Protein AF-A0A2H0PQ41-F1 (afdb_monomer_lite)

pLDDT: mean 81.36, std 14.64, range [40.5, 96.5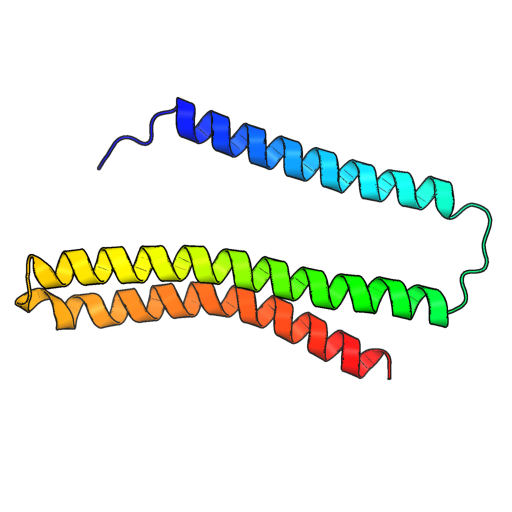]

Secondary structure (DSSP, 8-state):
-----HHHHHHHHHHHHHHHHHHHHHHHHHHHHSTT----HHHHHHHHHHHHHHHHHHHHHHHHHHHHHHHHHHHHHHHH-GGGHHHHHHHHHHHHHHHHHHHHHHHHHHHHHHHHH-

Radius of gyration: 20.65 Å; chains: 1; bounding box: 45×38×51 Å

Foldseek 3Di:
DPPPPVVNVVVVVVVVVVVVVVVVVVVVVVVVVPPDDPQPPVNVLVVVLVVLVVLLVVLCVQLVVQLVVLVVVLVVVCVVPVVCNVVVPVVNVVSSVVSVVSSVVSVVVSVVSVVVSD

Sequence (118 aa):
MKKLSVKKAIKFGSLFGLFVLAGVSFLFAQEAAAAGAATSNLEIIKWLGMASGFSIGLAALGSGLGQGKMVASAMDGIARNPQAAKDMFVPLILGLAFTEALTIYALVFGFVFKLLVL

Structure (mmCIF, N/CA/C/O backbone):
data_AF-A0A2H0PQ41-F1
#
_entry.id   AF-A0A2H0PQ41-F1
#
loop_
_atom_site.group_PDB
_atom_site.id
_atom_site.type_symbol
_atom_site.label_atom_id
_atom_site.label_alt_id
_atom_site.label_comp_id
_atom_site.label_asym_id
_atom_site.label_entity_id
_atom_site.label_seq_id
_atom_site.pdbx_PDB_ins_code
_atom_site.Cartn_x
_atom_site.Cartn_y
_atom_site.Cartn_z
_atom_site.occupancy
_atom_site.B_iso_or_equiv
_atom_site.auth_seq_id
_atom_site.auth_comp_id
_atom_site.auth_asym_id
_atom_site.auth_atom_id
_atom_site.pdbx_PDB_model_num
ATOM 1 N N . MET A 1 1 ? -19.339 14.899 7.865 1.00 46.41 1 MET A N 1
ATOM 2 C CA . MET A 1 1 ? -18.369 14.942 6.744 1.00 46.41 1 MET A CA 1
ATOM 3 C C . MET A 1 1 ? -17.502 16.189 6.892 1.00 46.41 1 MET A C 1
ATOM 5 O O . MET A 1 1 ? -18.000 17.296 6.721 1.00 46.41 1 MET A O 1
ATOM 9 N N . LYS A 1 2 ? -16.239 16.044 7.320 1.00 54.62 2 LYS A N 1
ATOM 10 C CA . LYS A 1 2 ? -15.305 17.176 7.483 1.00 54.62 2 LYS A CA 1
ATOM 11 C C . LYS A 1 2 ? -15.063 17.763 6.089 1.00 54.62 2 LYS A C 1
ATOM 13 O O . LYS A 1 2 ? -14.466 17.081 5.262 1.00 54.62 2 LYS A O 1
ATOM 18 N N . LYS A 1 3 ? -15.576 18.968 5.804 1.00 53.94 3 LYS A N 1
ATOM 19 C CA . LYS A 1 3 ? -15.410 19.623 4.496 1.00 53.94 3 LYS A CA 1
ATOM 20 C C . LYS A 1 3 ? -13.918 19.641 4.163 1.00 53.94 3 LYS A C 1
ATOM 22 O O . LYS A 1 3 ? -13.135 20.251 4.895 1.00 53.94 3 LYS A O 1
ATOM 27 N N . LEU A 1 4 ? -13.517 18.919 3.117 1.00 62.00 4 LEU A N 1
ATOM 28 C CA . LEU A 1 4 ? -12.147 18.953 2.625 1.00 62.00 4 LEU A CA 1
ATOM 29 C C . LEU A 1 4 ? -11.869 20.413 2.261 1.00 62.00 4 LEU A C 1
ATOM 31 O O . LEU A 1 4 ? -12.477 20.955 1.342 1.00 62.00 4 LEU A O 1
ATOM 35 N N . SER A 1 5 ? -11.052 21.091 3.069 1.00 68.81 5 SER A N 1
ATOM 36 C CA . SER A 1 5 ? -10.758 22.506 2.858 1.00 68.81 5 SER A CA 1
ATOM 37 C C . SER A 1 5 ? -10.191 22.656 1.452 1.00 68.81 5 SER A C 1
ATOM 39 O O . SER A 1 5 ? -9.190 22.017 1.135 1.00 68.81 5 SER A O 1
ATOM 41 N N . VAL A 1 6 ? -10.821 23.488 0.623 1.00 75.31 6 VAL A N 1
ATOM 42 C CA . VAL A 1 6 ? -10.432 23.756 -0.774 1.00 75.31 6 VAL A CA 1
ATOM 43 C C . VAL A 1 6 ? -8.927 24.042 -0.893 1.00 75.31 6 VAL A C 1
ATOM 45 O O . VAL A 1 6 ? -8.273 23.598 -1.829 1.00 75.31 6 VAL A O 1
ATOM 48 N N . LYS A 1 7 ? -8.324 24.649 0.137 1.00 70.31 7 LYS A N 1
ATOM 49 C CA . LYS A 1 7 ? -6.876 24.889 0.231 1.00 70.31 7 LYS A CA 1
ATOM 50 C C . LYS A 1 7 ? -6.025 23.607 0.280 1.00 70.31 7 LYS A C 1
ATOM 52 O O . LYS A 1 7 ? -4.919 23.605 -0.246 1.00 70.31 7 LYS A O 1
ATOM 57 N N . LYS A 1 8 ? -6.506 22.518 0.892 1.00 73.94 8 LYS A N 1
ATOM 58 C CA . LYS A 1 8 ? -5.829 21.204 0.895 1.00 73.94 8 LYS A CA 1
ATOM 59 C C . LYS A 1 8 ? -5.926 20.513 -0.462 1.00 73.94 8 LYS A C 1
ATOM 61 O O . LYS A 1 8 ? -4.935 19.943 -0.898 1.00 73.94 8 LYS A O 1
ATOM 66 N N . ALA A 1 9 ? -7.076 20.608 -1.129 1.00 73.56 9 ALA A N 1
ATOM 67 C CA . ALA A 1 9 ? -7.252 20.072 -2.477 1.00 73.56 9 ALA A CA 1
ATOM 68 C C . ALA A 1 9 ? -6.354 20.801 -3.493 1.00 73.56 9 ALA A C 1
ATOM 70 O O . ALA A 1 9 ? -5.673 20.151 -4.277 1.00 73.56 9 ALA A O 1
ATOM 71 N N . ILE A 1 10 ? -6.257 22.134 -3.401 1.00 79.38 10 ILE A N 1
ATOM 72 C CA . ILE A 1 10 ? -5.352 22.942 -4.236 1.00 79.38 10 ILE A CA 1
ATOM 73 C C . ILE A 1 10 ? -3.881 22.596 -3.963 1.00 79.38 10 ILE A C 1
ATOM 75 O O . ILE A 1 10 ? -3.116 22.417 -4.905 1.00 79.38 10 ILE A O 1
ATOM 79 N N . LYS A 1 11 ? -3.473 22.448 -2.693 1.00 74.44 11 LYS A N 1
ATOM 80 C CA . LYS A 1 11 ? -2.098 22.038 -2.350 1.00 74.44 11 LYS A CA 1
ATOM 81 C C . LYS A 1 11 ? -1.756 20.644 -2.877 1.00 74.44 11 LYS A C 1
ATOM 83 O O . LYS A 1 11 ?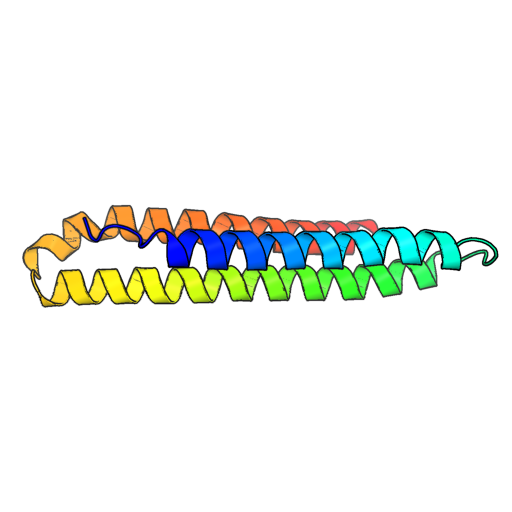 -0.655 20.450 -3.375 1.00 74.44 11 LYS A O 1
ATOM 88 N N . PHE A 1 12 ? -2.688 19.696 -2.790 1.00 79.62 12 PHE A N 1
ATOM 89 C CA . PHE A 1 12 ? -2.498 18.352 -3.333 1.00 79.62 12 PHE A CA 1
ATOM 90 C C . PHE A 1 12 ? -2.414 18.369 -4.865 1.00 79.62 12 PHE A C 1
ATOM 92 O O . PHE A 1 12 ? -1.490 17.792 -5.425 1.00 79.62 12 PHE A O 1
ATOM 99 N N . GLY A 1 13 ? -3.313 19.096 -5.538 1.00 81.00 13 GLY A N 1
ATOM 100 C CA . GLY A 1 13 ? -3.301 19.243 -6.995 1.00 81.00 13 GLY A CA 1
ATOM 101 C C . GLY A 1 13 ? -2.052 19.952 -7.524 1.00 81.00 13 GLY A C 1
ATOM 102 O O . GLY A 1 13 ? -1.490 19.524 -8.524 1.00 81.00 13 GLY A O 1
ATOM 103 N N . SER A 1 14 ? -1.562 20.983 -6.829 1.00 80.94 14 SER A N 1
ATOM 104 C CA . SER A 1 14 ? -0.313 21.669 -7.185 1.00 80.94 14 SER A CA 1
ATOM 105 C C . SER A 1 14 ? 0.914 20.782 -6.976 1.00 80.94 14 SER A C 1
ATOM 107 O O . SER A 1 14 ? 1.800 20.775 -7.826 1.00 80.94 14 SER A O 1
ATOM 109 N N . LEU A 1 15 ? 0.960 20.009 -5.887 1.00 80.38 15 LEU A N 1
ATOM 110 C CA . LEU A 1 15 ? 2.067 19.091 -5.617 1.00 80.38 15 LEU A CA 1
ATOM 111 C C . LEU A 1 15 ? 2.086 17.921 -6.610 1.00 80.38 15 LEU A C 1
ATOM 113 O O . LEU A 1 15 ? 3.147 17.548 -7.102 1.00 80.38 15 LEU A O 1
ATOM 117 N N . PHE A 1 16 ? 0.911 17.390 -6.955 1.00 81.38 16 PHE A N 1
ATOM 118 C CA . PHE A 1 16 ? 0.761 16.378 -7.996 1.00 81.38 16 PHE A CA 1
ATOM 119 C C . PHE A 1 16 ? 1.133 16.931 -9.378 1.00 81.38 16 PHE A C 1
ATOM 121 O O . PHE A 1 16 ? 1.886 16.297 -10.107 1.00 81.38 16 PHE A O 1
ATOM 128 N N . GLY A 1 17 ? 0.689 18.146 -9.715 1.00 80.69 17 GLY A N 1
ATOM 129 C CA . GLY A 1 17 ? 1.060 18.819 -10.961 1.00 80.69 17 GLY A CA 1
ATOM 130 C C . GLY A 1 17 ? 2.566 19.061 -11.085 1.00 80.69 17 GLY A C 1
ATOM 131 O O . GLY A 1 17 ? 3.131 18.825 -12.148 1.00 80.69 17 GLY A O 1
ATOM 132 N N . LEU A 1 18 ? 3.236 19.454 -9.996 1.00 79.31 18 LEU A N 1
ATOM 133 C CA . LEU A 1 18 ? 4.693 19.613 -9.966 1.00 79.31 18 LEU A CA 1
ATOM 134 C C . LEU A 1 18 ? 5.420 18.272 -10.125 1.00 79.31 18 LEU A C 1
ATOM 136 O O . LEU A 1 18 ? 6.416 18.205 -10.837 1.00 79.31 18 LEU A O 1
ATOM 140 N N . PHE A 1 19 ? 4.913 17.205 -9.504 1.00 79.56 19 PHE A N 1
ATOM 141 C CA . PHE A 1 19 ? 5.452 15.855 -9.671 1.00 79.56 19 PHE A CA 1
ATOM 142 C C . PHE A 1 19 ? 5.331 15.368 -11.123 1.00 79.56 19 PHE A C 1
ATOM 144 O O . PHE A 1 19 ? 6.295 14.843 -11.677 1.00 79.56 19 PHE A O 1
ATOM 151 N N . VAL A 1 20 ? 4.183 15.608 -11.767 1.00 78.31 20 VAL A N 1
ATOM 152 C CA . VAL A 1 20 ? 3.962 15.277 -13.183 1.00 78.31 20 VAL A CA 1
ATOM 153 C C . VAL A 1 20 ? 4.895 16.090 -14.083 1.00 78.31 20 VAL A C 1
ATOM 155 O O . VAL A 1 20 ? 5.586 15.511 -14.914 1.00 78.31 20 VAL A O 1
ATOM 158 N N . LEU A 1 21 ? 4.991 17.408 -13.887 1.00 74.38 21 LEU A N 1
ATOM 159 C CA . LEU A 1 21 ? 5.902 18.269 -14.653 1.00 74.38 21 LEU A CA 1
ATOM 160 C C . LEU A 1 21 ? 7.374 17.866 -14.483 1.00 74.38 21 LEU A C 1
ATOM 162 O O . LEU A 1 21 ? 8.108 17.821 -15.466 1.00 74.38 21 LEU A O 1
ATOM 166 N N . ALA A 1 22 ? 7.805 17.523 -13.268 1.00 76.00 22 ALA A N 1
ATOM 167 C CA . ALA A 1 22 ? 9.164 17.051 -13.014 1.00 76.00 22 ALA A CA 1
ATOM 168 C C . ALA A 1 22 ? 9.457 15.704 -13.703 1.00 76.00 22 ALA A C 1
ATOM 170 O O . ALA A 1 22 ? 10.539 15.530 -14.262 1.00 76.00 22 ALA A O 1
ATOM 171 N N . GLY A 1 23 ? 8.494 14.774 -13.714 1.00 71.62 23 GLY A N 1
ATOM 172 C CA . GLY A 1 23 ? 8.623 13.495 -14.419 1.00 71.62 23 GLY A CA 1
ATOM 173 C C . GLY A 1 23 ? 8.702 13.651 -15.942 1.00 71.62 23 GLY A C 1
ATOM 174 O O . GLY A 1 23 ? 9.485 12.964 -16.594 1.00 71.62 23 GLY A O 1
ATOM 175 N N . VAL A 1 24 ? 7.952 14.602 -16.508 1.00 68.12 24 VAL A N 1
ATOM 176 C CA . VAL A 1 24 ? 7.947 14.907 -17.950 1.00 68.12 24 VAL A CA 1
ATOM 177 C C . VAL A 1 24 ? 9.284 15.509 -18.406 1.00 68.12 24 VAL A C 1
ATOM 179 O O . VAL A 1 24 ? 9.784 15.156 -19.473 1.00 68.12 24 VAL A O 1
ATOM 182 N N . SER A 1 25 ? 9.923 16.342 -17.580 1.00 66.75 25 SER A N 1
ATOM 183 C CA . SER A 1 25 ? 11.262 16.886 -17.862 1.00 66.75 25 SER A CA 1
ATOM 184 C C . SER A 1 25 ? 12.343 15.803 -17.963 1.00 66.75 25 SER A C 1
ATOM 186 O O . SER A 1 25 ? 13.261 15.926 -18.769 1.00 66.75 25 SER A O 1
ATOM 188 N N . PHE 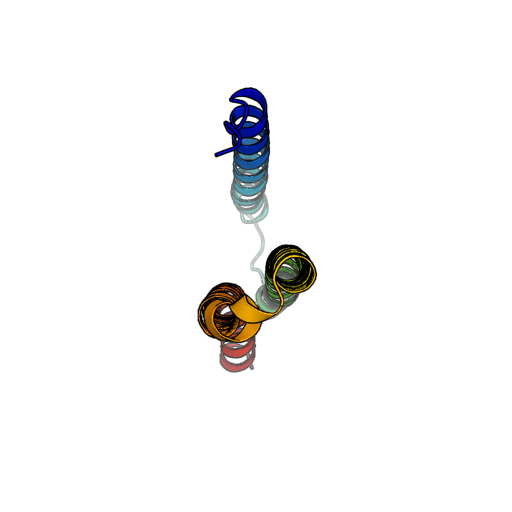A 1 26 ? 12.223 14.722 -17.184 1.00 63.84 26 PHE A N 1
ATOM 189 C CA . PHE A 1 26 ? 13.141 13.578 -17.247 1.00 63.84 26 PHE A CA 1
ATOM 190 C C . PHE A 1 26 ? 13.025 12.817 -18.578 1.00 63.84 26 PHE A C 1
ATOM 192 O O . PHE A 1 26 ? 14.020 12.314 -19.095 1.00 63.84 26 PHE A O 1
ATOM 199 N N . LEU A 1 27 ? 11.821 12.786 -19.158 1.00 62.81 27 LEU A N 1
ATOM 200 C CA . LEU A 1 27 ? 11.540 12.144 -20.442 1.00 62.81 27 LEU A CA 1
ATOM 201 C C . LEU A 1 27 ? 12.177 12.911 -21.611 1.00 62.81 27 LEU A C 1
ATOM 203 O O . LEU A 1 27 ? 12.825 12.315 -22.465 1.00 62.81 27 LEU A O 1
ATOM 207 N N . PHE A 1 28 ? 12.060 14.242 -21.613 1.00 62.16 28 PHE A N 1
ATOM 208 C CA . PHE A 1 28 ? 12.672 15.090 -22.643 1.00 62.16 28 PHE A CA 1
ATOM 209 C C . PHE A 1 28 ? 14.199 15.205 -22.511 1.00 62.16 28 PHE A C 1
ATOM 211 O O . PHE A 1 28 ? 14.888 15.379 -23.514 1.00 62.16 28 PHE A O 1
ATOM 218 N N . ALA A 1 29 ? 14.750 15.065 -21.301 1.00 61.91 29 ALA A N 1
ATOM 219 C CA . ALA A 1 29 ? 16.198 15.017 -21.094 1.00 61.91 29 ALA A CA 1
ATOM 220 C C . ALA A 1 29 ? 16.839 13.741 -21.678 1.00 61.91 29 ALA A C 1
ATOM 222 O O . ALA A 1 29 ? 17.978 13.781 -22.142 1.00 61.91 29 ALA A O 1
ATOM 223 N N . GLN A 1 30 ? 16.107 12.622 -21.696 1.00 53.38 30 GLN A N 1
ATOM 224 C CA . GLN A 1 30 ? 16.589 11.355 -22.250 1.00 53.38 30 GLN A CA 1
ATOM 225 C C . GLN A 1 30 ? 16.767 11.415 -23.778 1.00 53.38 30 GLN A C 1
ATOM 227 O O . GLN A 1 30 ? 17.730 10.855 -24.297 1.00 53.38 30 GLN A O 1
ATOM 232 N N . GLU A 1 31 ? 15.901 12.150 -24.482 1.00 46.66 31 GLU A N 1
ATOM 233 C CA . GLU A 1 31 ? 15.987 12.355 -25.938 1.00 46.66 31 GLU A CA 1
ATOM 234 C C . GLU A 1 31 ? 17.270 13.113 -26.333 1.00 46.66 31 GLU A C 1
ATOM 236 O O . GLU A 1 31 ? 17.935 12.764 -27.306 1.00 46.66 31 GLU A O 1
ATOM 241 N N . ALA A 1 32 ? 17.685 14.102 -25.530 1.00 49.69 32 ALA A N 1
ATOM 242 C CA . ALA A 1 32 ? 18.918 14.858 -25.768 1.00 49.69 32 ALA A CA 1
ATOM 243 C C . ALA A 1 32 ? 20.195 14.028 -25.520 1.00 49.69 32 ALA A C 1
ATOM 245 O O . ALA A 1 32 ? 21.217 14.264 -26.163 1.00 49.69 32 ALA A O 1
ATOM 246 N N . ALA A 1 33 ? 20.145 13.043 -24.617 1.00 48.50 33 ALA A N 1
ATOM 247 C CA . ALA A 1 33 ? 21.257 12.127 -24.349 1.00 48.50 33 ALA A CA 1
ATOM 248 C C . ALA A 1 33 ? 21.343 10.962 -25.358 1.00 48.50 33 ALA A C 1
ATOM 250 O O . ALA A 1 33 ? 22.401 10.349 -25.503 1.00 48.50 33 ALA A O 1
ATOM 251 N N . ALA A 1 34 ? 20.250 10.659 -26.068 1.00 48.03 34 ALA A N 1
ATOM 252 C CA . ALA A 1 34 ? 20.157 9.537 -27.002 1.00 48.03 34 ALA A CA 1
ATOM 253 C C . ALA A 1 34 ? 20.789 9.805 -28.383 1.00 48.03 34 ALA A C 1
ATOM 255 O O . ALA A 1 34 ? 20.994 8.866 -29.150 1.00 48.03 34 ALA A O 1
ATOM 256 N N . ALA A 1 35 ? 21.158 11.049 -28.702 1.00 40.50 35 ALA A N 1
ATOM 257 C CA . ALA A 1 35 ? 21.625 11.439 -30.035 1.00 40.50 35 ALA A CA 1
ATOM 258 C C . ALA A 1 35 ? 23.038 10.938 -30.436 1.00 40.50 35 ALA A C 1
ATOM 260 O O . ALA A 1 35 ? 23.584 11.422 -31.426 1.00 40.50 35 ALA A O 1
ATOM 261 N N . GLY A 1 36 ? 23.660 9.982 -29.730 1.00 44.97 36 GLY A N 1
ATOM 262 C CA . GLY A 1 36 ? 25.035 9.584 -30.078 1.00 44.97 36 GLY A CA 1
ATOM 263 C C . GLY A 1 36 ? 25.629 8.297 -29.506 1.00 44.97 36 GLY A C 1
ATOM 264 O O . GLY A 1 36 ? 26.812 8.062 -29.739 1.00 44.97 36 GLY A O 1
ATOM 265 N N . ALA A 1 37 ? 24.889 7.443 -28.797 1.00 47.16 37 ALA A N 1
ATOM 266 C CA . ALA A 1 37 ? 25.458 6.207 -28.255 1.00 47.16 37 ALA A CA 1
ATOM 267 C C . ALA A 1 37 ? 24.687 4.979 -28.741 1.00 47.16 37 ALA A C 1
ATOM 269 O O . ALA A 1 37 ? 23.498 4.830 -28.467 1.00 47.16 37 ALA A O 1
ATOM 270 N N . ALA A 1 38 ? 25.383 4.061 -29.417 1.00 53.38 38 ALA A N 1
ATOM 271 C CA . ALA A 1 38 ? 24.934 2.680 -29.539 1.00 53.38 38 ALA A CA 1
ATOM 272 C C . ALA A 1 38 ? 24.970 2.052 -28.135 1.00 53.38 38 ALA A C 1
ATOM 274 O O . ALA A 1 38 ? 25.966 1.462 -27.715 1.00 53.38 38 ALA A O 1
ATOM 275 N N . THR A 1 39 ? 23.907 2.268 -27.365 1.00 60.09 39 THR A N 1
ATOM 276 C CA . THR A 1 39 ? 23.765 1.745 -26.010 1.00 60.09 39 THR A CA 1
ATOM 277 C C . THR A 1 39 ? 23.690 0.229 -26.100 1.00 60.09 39 THR A C 1
ATOM 279 O O . THR A 1 39 ? 22.716 -0.325 -26.606 1.00 60.09 39 THR A O 1
ATOM 282 N N . SER A 1 40 ? 24.744 -0.456 -25.652 1.00 72.94 40 SER A N 1
ATOM 283 C CA . SER A 1 40 ? 24.746 -1.918 -25.608 1.00 72.94 40 SER A CA 1
ATOM 284 C C . SER A 1 40 ? 23.547 -2.425 -24.794 1.00 72.94 40 SER A C 1
ATOM 286 O O . SER A 1 40 ? 23.162 -1.802 -23.802 1.00 72.94 40 SER A O 1
ATOM 288 N N . ASN A 1 41 ? 22.976 -3.571 -25.177 1.00 72.81 41 ASN A N 1
ATOM 289 C CA . ASN A 1 41 ? 21.828 -4.175 -24.482 1.00 72.81 41 ASN A CA 1
ATOM 290 C C . ASN A 1 41 ? 22.061 -4.306 -22.962 1.00 72.81 41 ASN A C 1
ATOM 292 O O . ASN A 1 41 ? 21.127 -4.195 -22.175 1.00 72.81 41 ASN A O 1
ATOM 296 N N . LEU A 1 42 ? 23.321 -4.463 -22.541 1.00 77.19 42 LEU A N 1
ATOM 297 C CA . LEU A 1 42 ? 23.737 -4.511 -21.138 1.00 77.19 42 LEU A CA 1
ATOM 298 C C . LEU A 1 42 ? 23.483 -3.205 -20.371 1.00 77.19 42 LEU A C 1
ATOM 300 O O . LEU A 1 42 ? 23.078 -3.251 -19.212 1.00 77.19 42 LEU A O 1
ATOM 304 N N . GLU A 1 43 ? 23.698 -2.045 -20.991 1.00 78.25 43 GLU A N 1
ATOM 305 C CA . GLU A 1 43 ? 23.458 -0.749 -20.344 1.00 78.25 43 GLU A CA 1
ATO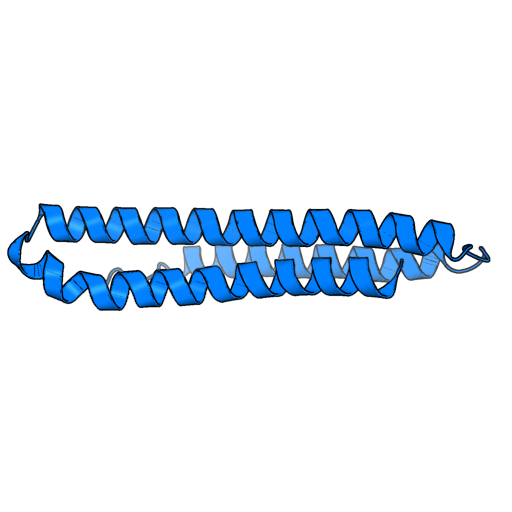M 306 C C . GLU A 1 43 ? 21.955 -0.488 -20.178 1.00 78.25 43 GLU A C 1
ATOM 308 O O . GLU A 1 43 ? 21.520 -0.062 -19.110 1.00 78.25 43 GLU A O 1
ATOM 313 N N . ILE A 1 44 ? 21.138 -0.853 -21.173 1.00 76.38 44 ILE A N 1
ATOM 314 C CA . ILE A 1 44 ? 19.669 -0.773 -21.080 1.00 76.38 44 ILE A CA 1
ATOM 315 C C . ILE A 1 44 ? 19.155 -1.634 -19.916 1.00 76.38 44 ILE A C 1
ATOM 317 O O . ILE A 1 44 ? 18.351 -1.176 -19.104 1.00 76.38 44 ILE A O 1
ATOM 321 N N . ILE A 1 45 ? 19.666 -2.861 -19.781 1.00 80.25 45 ILE A N 1
ATOM 322 C CA . ILE A 1 45 ? 19.279 -3.789 -18.711 1.00 80.25 45 ILE A CA 1
ATOM 323 C C . ILE A 1 45 ? 19.629 -3.239 -17.320 1.00 80.25 45 ILE A C 1
ATOM 325 O O . ILE A 1 45 ? 18.828 -3.378 -16.394 1.00 80.25 45 ILE A O 1
ATOM 329 N N . LYS A 1 46 ? 20.784 -2.578 -17.156 1.00 81.38 46 LYS A N 1
ATOM 330 C CA . LYS A 1 46 ? 21.178 -1.952 -15.881 1.00 81.38 46 LYS A CA 1
ATOM 331 C C . LYS A 1 46 ? 20.207 -0.849 -15.461 1.00 81.38 46 LYS A C 1
ATOM 333 O O . LYS A 1 46 ? 19.737 -0.852 -14.323 1.00 81.38 46 LYS A O 1
ATOM 338 N N . TRP A 1 47 ? 19.889 0.073 -16.371 1.00 78.81 47 TRP A N 1
ATOM 339 C CA . TRP A 1 47 ? 18.965 1.175 -16.087 1.00 78.81 47 TRP A CA 1
ATOM 340 C C . TRP A 1 47 ? 17.556 0.671 -15.773 1.00 78.81 47 TRP A C 1
ATOM 342 O O . TRP A 1 47 ? 16.946 1.121 -14.802 1.00 78.81 47 TRP A O 1
ATOM 352 N N . LEU A 1 48 ? 17.070 -0.318 -16.524 1.00 78.75 48 LEU A N 1
ATOM 353 C CA . LEU A 1 48 ? 15.769 -0.933 -16.273 1.00 78.75 48 LEU A CA 1
ATOM 354 C C . LEU A 1 48 ? 15.731 -1.714 -14.949 1.00 78.75 48 LEU A C 1
ATOM 356 O O . LEU A 1 48 ? 14.740 -1.625 -14.231 1.00 78.75 48 LEU A O 1
ATOM 360 N N . GLY A 1 49 ? 16.811 -2.406 -14.571 1.00 81.81 49 GLY A N 1
ATOM 361 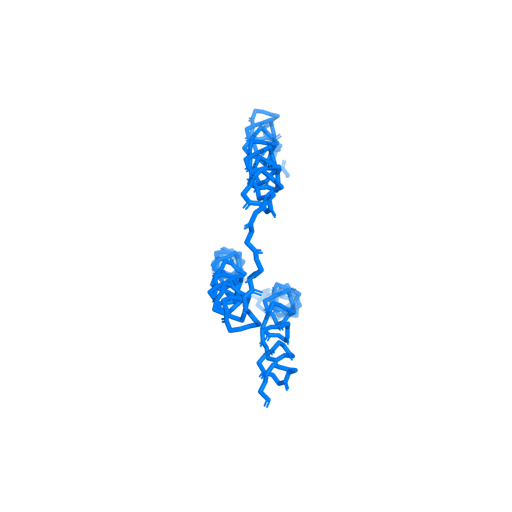C CA . GLY A 1 49 ? 16.909 -3.100 -13.282 1.00 81.81 49 GLY A CA 1
ATOM 362 C C . GLY A 1 49 ? 16.877 -2.150 -12.078 1.00 81.81 49 GLY A C 1
ATOM 363 O O . GLY A 1 49 ? 16.227 -2.430 -11.067 1.00 81.81 49 GLY A O 1
ATOM 364 N N . MET A 1 50 ? 17.519 -0.985 -12.193 1.00 82.75 50 MET A N 1
ATOM 365 C CA . MET A 1 50 ? 17.410 0.064 -11.174 1.00 82.75 50 MET A CA 1
ATOM 366 C C . MET A 1 50 ? 15.993 0.650 -11.126 1.00 82.75 50 MET A C 1
ATOM 368 O O . MET A 1 50 ? 15.423 0.792 -10.041 1.00 82.75 50 MET A O 1
ATOM 372 N N . ALA A 1 51 ? 15.393 0.921 -12.289 1.00 81.94 51 ALA A N 1
ATOM 373 C CA . ALA A 1 51 ? 14.026 1.424 -12.383 1.00 81.94 51 ALA A CA 1
ATOM 374 C C . ALA A 1 51 ? 13.003 0.441 -11.788 1.00 81.94 51 ALA A C 1
ATOM 376 O O . ALA A 1 51 ? 12.097 0.866 -11.069 1.00 81.94 51 ALA A O 1
ATOM 377 N N . SER A 1 52 ? 13.171 -0.872 -12.000 1.00 82.56 52 SER A N 1
ATOM 378 C CA . SER A 1 52 ? 12.272 -1.886 -11.441 1.00 82.56 52 SER A CA 1
ATOM 379 C C . SER A 1 52 ? 12.310 -1.902 -9.913 1.00 82.56 52 SER A C 1
ATOM 381 O O . SER A 1 52 ? 11.255 -1.868 -9.280 1.00 82.56 52 SER A O 1
ATOM 383 N N . GLY A 1 53 ? 13.501 -1.862 -9.304 1.00 84.38 53 GLY A N 1
ATOM 384 C CA . GLY A 1 53 ? 13.628 -1.813 -7.843 1.00 84.38 53 GLY A CA 1
ATOM 385 C C . GLY A 1 53 ? 13.014 -0.544 -7.249 1.00 84.38 53 GLY A C 1
ATOM 386 O O . GLY A 1 53 ? 12.286 -0.600 -6.257 1.00 84.38 53 GLY A O 1
ATOM 387 N N . PHE A 1 54 ? 13.238 0.596 -7.905 1.00 86.94 54 PHE A N 1
ATOM 388 C CA . PHE A 1 54 ? 12.687 1.877 -7.473 1.00 86.94 54 PHE A CA 1
ATOM 389 C C . PHE A 1 54 ? 11.156 1.924 -7.582 1.00 86.94 54 PHE A C 1
ATOM 391 O O . PHE A 1 54 ? 10.485 2.415 -6.675 1.00 86.94 54 PHE A O 1
ATOM 398 N N . SER A 1 55 ? 10.591 1.358 -8.653 1.00 86.00 55 SER A N 1
ATOM 399 C CA . SER A 1 55 ? 9.141 1.304 -8.863 1.00 86.00 55 SER A CA 1
ATOM 400 C C . SER A 1 55 ? 8.415 0.510 -7.770 1.00 86.00 55 SER A C 1
ATOM 402 O O . SER A 1 55 ? 7.429 0.994 -7.214 1.00 86.00 55 SER A O 1
ATOM 404 N N . ILE A 1 56 ? 8.946 -0.660 -7.389 1.00 90.50 56 ILE A N 1
ATOM 405 C CA . ILE A 1 56 ? 8.383 -1.493 -6.318 1.00 90.50 56 ILE A CA 1
ATOM 406 C C . ILE A 1 56 ? 8.528 -0.786 -4.971 1.00 90.50 56 ILE A C 1
ATOM 408 O O . ILE A 1 56 ? 7.574 -0.751 -4.195 1.00 90.50 56 ILE A O 1
ATOM 412 N N . GLY A 1 57 ? 9.690 -0.180 -4.703 1.00 90.56 57 GLY A N 1
ATOM 413 C CA . GLY A 1 57 ? 9.924 0.582 -3.476 1.00 90.56 57 GLY A CA 1
ATOM 414 C C . GLY A 1 57 ? 8.924 1.728 -3.304 1.00 90.56 57 GLY A C 1
ATOM 415 O O . GLY A 1 57 ? 8.328 1.873 -2.238 1.00 90.56 57 GLY A O 1
ATOM 416 N N . LEU A 1 58 ? 8.670 2.503 -4.361 1.00 91.25 58 LEU A N 1
ATOM 417 C CA . LEU A 1 58 ? 7.674 3.576 -4.335 1.00 91.25 58 LEU A CA 1
ATOM 418 C C . LEU A 1 58 ? 6.243 3.056 -4.155 1.00 91.25 58 LEU A C 1
ATOM 420 O O . LEU A 1 58 ? 5.484 3.640 -3.379 1.00 91.25 58 LEU A O 1
ATOM 424 N N . ALA A 1 59 ? 5.879 1.964 -4.830 1.00 91.25 59 ALA A N 1
ATOM 425 C CA . ALA A 1 59 ? 4.568 1.343 -4.666 1.00 91.25 59 ALA A CA 1
ATOM 426 C C . ALA A 1 59 ? 4.352 0.867 -3.218 1.00 91.25 59 ALA A C 1
ATOM 428 O O . ALA A 1 59 ? 3.338 1.198 -2.603 1.00 91.25 59 ALA A O 1
ATOM 429 N N . ALA A 1 60 ? 5.343 0.183 -2.637 1.00 93.19 60 ALA A N 1
ATOM 430 C CA . ALA A 1 60 ? 5.300 -0.292 -1.257 1.00 93.19 60 ALA A CA 1
ATOM 431 C C . ALA A 1 60 ? 5.209 0.859 -0.241 1.00 93.19 60 ALA A C 1
ATOM 433 O O . ALA A 1 60 ? 4.448 0.771 0.723 1.00 93.19 60 ALA A O 1
ATOM 434 N N . LEU A 1 61 ? 5.928 1.966 -0.465 1.00 94.62 61 LEU A N 1
ATOM 435 C CA . LEU A 1 61 ? 5.835 3.157 0.386 1.00 94.62 61 LEU A CA 1
ATOM 436 C C . LEU A 1 61 ? 4.430 3.777 0.356 1.00 94.62 61 LEU A C 1
ATOM 438 O O . LEU A 1 61 ? 3.885 4.117 1.408 1.00 94.62 61 LEU A O 1
ATOM 442 N N . GLY A 1 62 ? 3.829 3.910 -0.829 1.00 92.12 62 GLY A N 1
ATOM 443 C CA . GLY A 1 62 ? 2.469 4.430 -0.978 1.00 92.12 62 GLY A CA 1
ATOM 444 C C . GLY A 1 62 ? 1.433 3.557 -0.266 1.00 92.12 62 GLY A C 1
ATOM 445 O O . GLY A 1 62 ? 0.627 4.061 0.524 1.00 92.12 62 GLY A O 1
ATOM 446 N N . SER A 1 63 ? 1.499 2.245 -0.490 1.00 94.56 63 SER A N 1
ATOM 447 C CA . SER A 1 63 ? 0.581 1.277 0.110 1.00 94.56 63 SER A CA 1
ATOM 448 C C . SER A 1 63 ? 0.746 1.172 1.622 1.00 94.56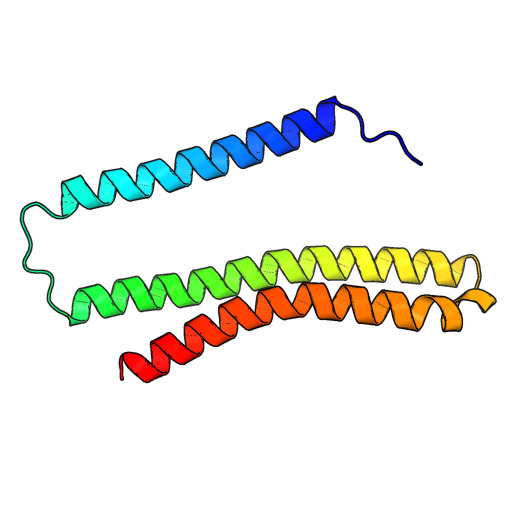 63 SER A C 1
ATOM 450 O O . SER A 1 63 ? -0.250 1.254 2.337 1.00 94.56 63 SER A O 1
ATOM 452 N N . GLY A 1 64 ? 1.978 1.115 2.138 1.00 94.56 64 GLY A N 1
ATOM 453 C CA . GLY A 1 64 ? 2.235 1.041 3.578 1.00 94.56 64 GLY A CA 1
ATOM 454 C C . GLY A 1 64 ? 1.694 2.254 4.343 1.00 94.56 64 GLY A C 1
ATOM 455 O O . GLY A 1 64 ? 1.062 2.108 5.392 1.00 94.56 64 GLY A O 1
ATOM 456 N N . LEU A 1 65 ? 1.852 3.463 3.791 1.00 95.06 65 LEU A N 1
ATOM 457 C CA . LEU A 1 65 ? 1.288 4.681 4.384 1.00 95.06 65 LEU A CA 1
ATOM 458 C C . LEU A 1 65 ? -0.249 4.696 4.348 1.00 95.06 65 LEU A C 1
ATOM 460 O O . LEU A 1 65 ? -0.885 5.170 5.297 1.00 95.06 65 LEU A O 1
ATOM 464 N N . GLY A 1 66 ? -0.854 4.188 3.271 1.00 93.62 66 GLY A N 1
ATOM 465 C CA . GLY A 1 66 ? -2.306 4.060 3.136 1.00 93.62 66 GLY A CA 1
ATOM 466 C C . GLY A 1 66 ? -2.896 3.047 4.119 1.00 93.62 66 GLY A C 1
ATOM 467 O O . GLY A 1 66 ? -3.824 3.369 4.865 1.00 93.62 66 GLY A O 1
ATOM 468 N N . GLN A 1 67 ? -2.309 1.852 4.177 1.00 96.06 67 GLN A N 1
ATOM 469 C CA . GLN A 1 67 ? -2.723 0.766 5.064 1.00 96.06 67 GLN A CA 1
ATOM 470 C C . GLN A 1 67 ? -2.571 1.152 6.535 1.00 96.06 67 GLN A C 1
ATOM 472 O O . GLN A 1 67 ? -3.512 0.973 7.305 1.00 96.06 67 GLN A O 1
ATOM 477 N N . GLY A 1 68 ? -1.451 1.774 6.924 1.00 95.38 68 GLY A N 1
ATOM 478 C CA . GLY A 1 68 ? -1.240 2.224 8.302 1.00 95.38 68 GLY A CA 1
ATOM 479 C C . GLY A 1 68 ? -2.335 3.182 8.782 1.00 95.38 68 GLY A C 1
ATOM 480 O O . GLY A 1 68 ? -2.858 3.039 9.887 1.00 95.38 68 GLY A O 1
ATOM 481 N N . LYS A 1 69 ? -2.763 4.119 7.926 1.00 95.75 69 LYS A N 1
ATOM 482 C CA . LYS A 1 69 ? -3.879 5.031 8.230 1.00 95.75 69 LYS A CA 1
ATOM 483 C C . LYS A 1 69 ? -5.226 4.317 8.296 1.00 95.75 69 LYS A C 1
ATOM 485 O O . LYS A 1 69 ? -6.033 4.640 9.167 1.00 95.75 69 LYS A O 1
ATOM 490 N N . MET A 1 70 ? -5.475 3.383 7.382 1.00 94.88 70 MET A N 1
ATOM 491 C CA . MET A 1 70 ? -6.714 2.607 7.341 1.00 94.88 70 MET A CA 1
ATOM 492 C C . MET A 1 70 ? -6.880 1.769 8.612 1.00 94.88 70 MET A C 1
ATOM 494 O O . MET A 1 70 ? -7.917 1.853 9.267 1.00 94.88 70 MET A O 1
ATOM 498 N N . VAL A 1 71 ? -5.834 1.034 9.001 1.00 95.88 71 VAL A N 1
ATOM 499 C CA . VAL A 1 71 ? -5.827 0.201 10.209 1.00 95.88 71 VAL A CA 1
ATOM 500 C C . VAL A 1 71 ? -5.968 1.060 11.461 1.00 95.88 71 VAL A C 1
ATOM 502 O O . VAL A 1 71 ? -6.818 0.758 12.292 1.00 95.88 71 VAL A O 1
ATOM 505 N N . ALA A 1 72 ? -5.221 2.165 11.580 1.00 96.50 72 ALA A N 1
ATOM 506 C CA . ALA A 1 72 ? -5.349 3.070 12.724 1.00 96.50 72 ALA A CA 1
ATOM 507 C C . ALA A 1 72 ? -6.787 3.597 12.882 1.00 96.50 72 ALA A C 1
ATOM 509 O O . ALA A 1 72 ? -7.358 3.532 13.968 1.00 96.50 72 ALA A O 1
ATOM 510 N N . SER A 1 73 ? -7.410 4.040 11.784 1.00 94.44 73 SER A N 1
ATOM 511 C CA . SER A 1 73 ? -8.799 4.512 11.807 1.00 94.44 73 SER A CA 1
ATOM 512 C C . SER A 1 73 ? -9.796 3.406 12.157 1.00 94.44 73 SER A C 1
ATOM 514 O O . SER A 1 73 ? -10.810 3.690 12.794 1.00 94.44 73 SER A O 1
ATOM 516 N N . ALA A 1 74 ? -9.544 2.167 11.730 1.00 94.69 74 ALA A N 1
ATOM 517 C CA . ALA A 1 74 ? -10.381 1.030 12.087 1.00 94.69 74 ALA A CA 1
ATOM 518 C C . ALA A 1 74 ? -10.256 0.704 13.581 1.00 94.69 74 ALA A C 1
ATOM 520 O O . ALA A 1 74 ? -11.275 0.532 14.246 1.00 94.69 74 ALA A O 1
ATOM 521 N N . MET A 1 75 ? -9.037 0.694 14.130 1.00 95.12 75 MET A N 1
ATOM 522 C CA . MET A 1 75 ? -8.799 0.440 15.556 1.00 95.12 75 MET A CA 1
ATOM 523 C C . MET A 1 75 ? -9.433 1.514 16.443 1.00 95.12 75 MET A C 1
ATOM 525 O O . MET A 1 75 ? -10.095 1.170 17.418 1.00 95.12 75 MET A O 1
ATOM 529 N N . ASP A 1 76 ? -9.335 2.793 16.067 1.00 95.62 76 ASP A N 1
ATOM 530 C CA . ASP A 1 76 ? -10.034 3.887 16.756 1.00 95.62 76 ASP A CA 1
ATOM 531 C C . ASP A 1 76 ? -11.561 3.700 16.739 1.00 95.62 76 ASP A C 1
ATOM 533 O O . ASP A 1 76 ? -12.250 4.010 17.716 1.00 95.62 76 ASP A O 1
ATOM 537 N N . GLY A 1 77 ? -12.104 3.185 15.631 1.00 93.75 77 GLY A N 1
ATOM 538 C CA . GLY A 1 77 ? -13.517 2.831 15.506 1.00 93.75 77 GLY A CA 1
ATOM 539 C C . GLY A 1 77 ? -13.922 1.699 16.453 1.00 93.75 77 GLY A C 1
ATOM 540 O O . GLY A 1 77 ? -14.911 1.835 17.174 1.00 93.75 77 GLY A O 1
ATOM 541 N N . ILE A 1 78 ? -13.131 0.620 16.501 1.00 95.50 78 ILE A N 1
ATOM 542 C CA . ILE A 1 78 ? -13.375 -0.541 17.375 1.00 95.50 78 ILE A CA 1
ATOM 543 C C . ILE A 1 78 ? -13.263 -0.133 18.844 1.00 95.50 78 ILE A C 1
ATOM 545 O O . ILE A 1 78 ? -14.108 -0.512 19.649 1.00 95.50 78 ILE A O 1
ATOM 549 N N . ALA A 1 79 ? -12.263 0.676 19.197 1.00 94.94 79 ALA A N 1
ATOM 550 C CA . ALA A 1 79 ? -12.056 1.137 20.566 1.00 94.94 79 ALA A CA 1
ATOM 551 C C . ALA A 1 79 ? -13.253 1.945 21.096 1.00 94.94 79 ALA A C 1
ATOM 553 O O . ALA A 1 79 ? -13.581 1.864 22.277 1.00 94.94 79 ALA A O 1
ATOM 554 N N . ARG A 1 80 ? -13.928 2.710 20.226 1.00 96.00 80 ARG A N 1
ATOM 555 C CA . ARG A 1 80 ? -15.125 3.490 20.584 1.00 96.00 80 ARG A CA 1
ATOM 556 C C . ARG A 1 80 ? -16.413 2.678 20.557 1.00 96.00 80 ARG A C 1
ATOM 558 O O . ARG A 1 80 ? -17.329 2.989 21.310 1.00 96.00 80 ARG A O 1
ATOM 565 N N . ASN A 1 81 ? -16.503 1.681 19.682 1.00 94.38 81 ASN A N 1
ATOM 566 C CA . ASN A 1 81 ? -17.646 0.784 19.603 1.00 94.38 81 ASN A CA 1
ATOM 567 C C . ASN A 1 81 ? -17.187 -0.665 19.355 1.00 94.38 81 ASN A C 1
ATOM 569 O O . ASN A 1 81 ? -17.130 -1.105 18.202 1.00 94.38 81 ASN A O 1
ATOM 573 N N . PRO A 1 82 ? -16.911 -1.435 20.423 1.00 92.88 82 PRO A N 1
ATOM 574 C CA . PRO A 1 82 ? -16.409 -2.803 20.299 1.00 92.88 82 PRO A CA 1
ATOM 575 C C . PRO A 1 82 ? -17.377 -3.753 19.586 1.00 92.88 82 PRO A C 1
ATOM 577 O O . PRO A 1 82 ? -16.949 -4.726 18.967 1.00 92.88 82 PRO A O 1
ATOM 580 N N . GLN A 1 83 ? -18.683 -3.469 19.635 1.00 94.19 83 GLN A N 1
ATOM 581 C CA . GLN A 1 83 ? -19.702 -4.308 18.998 1.00 94.19 83 GLN A CA 1
ATOM 582 C C . GLN A 1 83 ? -19.635 -4.236 17.464 1.00 94.19 83 GLN A C 1
ATOM 584 O O . GLN A 1 83 ? -19.959 -5.211 16.795 1.00 94.19 83 GLN A O 1
ATOM 589 N N . ALA A 1 84 ? -19.133 -3.128 16.906 1.00 91.81 84 ALA A N 1
ATOM 590 C CA . ALA A 1 84 ? -18.983 -2.938 15.463 1.00 91.81 84 ALA A CA 1
ATOM 591 C C . ALA A 1 84 ? -17.759 -3.662 14.865 1.00 91.81 84 ALA A C 1
ATOM 593 O O . ALA A 1 84 ? -17.541 -3.600 13.655 1.00 91.81 84 ALA A O 1
ATOM 594 N N . ALA A 1 85 ? -16.942 -4.348 15.674 1.00 92.12 85 ALA A N 1
ATOM 595 C CA . ALA A 1 85 ? -15.715 -4.991 15.202 1.00 92.12 85 ALA A CA 1
ATOM 596 C C . ALA A 1 85 ? -15.965 -6.009 14.076 1.00 92.12 85 ALA A C 1
ATOM 598 O O . ALA A 1 85 ? -15.220 -6.037 13.097 1.00 92.12 85 ALA A O 1
ATOM 599 N N . LYS A 1 86 ? -17.033 -6.812 14.190 1.00 93.56 86 LYS A N 1
ATOM 600 C CA . LYS A 1 86 ? -17.394 -7.805 13.166 1.00 93.56 86 LYS A CA 1
ATOM 601 C C . LYS A 1 86 ? -17.821 -7.145 11.856 1.00 93.56 86 LYS A C 1
ATOM 603 O O . LYS A 1 86 ? -17.357 -7.555 10.795 1.00 93.56 86 LYS A O 1
ATOM 608 N N . ASP A 1 87 ? -18.625 -6.091 11.940 1.00 93.75 87 ASP A N 1
ATOM 609 C CA . ASP A 1 87 ? -19.155 -5.395 10.764 1.00 93.75 87 ASP A CA 1
ATOM 610 C C . ASP A 1 87 ? -18.080 -4.572 10.039 1.00 93.75 87 ASP A C 1
ATOM 612 O O . ASP A 1 87 ? -18.153 -4.371 8.828 1.00 93.75 87 ASP A O 1
ATOM 616 N N . MET A 1 88 ? -17.041 -4.126 10.753 1.00 93.00 88 MET A N 1
ATOM 617 C CA . MET A 1 88 ? -15.917 -3.391 10.166 1.00 93.00 88 MET A CA 1
ATOM 618 C C . MET A 1 88 ? -14.815 -4.283 9.588 1.00 93.00 88 MET A C 1
ATOM 620 O O . MET A 1 88 ? -13.999 -3.797 8.804 1.00 93.00 88 MET A O 1
ATOM 624 N N . PHE A 1 89 ? -14.767 -5.571 9.935 1.00 93.00 89 PHE A N 1
ATOM 625 C CA . PHE A 1 89 ? -13.695 -6.458 9.482 1.00 93.00 89 PHE A CA 1
ATOM 626 C C . PHE A 1 89 ? -13.709 -6.663 7.961 1.00 93.00 89 PHE A C 1
ATOM 628 O O . PHE A 1 89 ? -12.683 -6.500 7.306 1.00 93.00 89 PHE A O 1
ATOM 635 N N . VAL A 1 90 ? -14.878 -6.948 7.382 1.00 96.12 90 VAL A N 1
ATOM 636 C CA . VAL A 1 90 ? -15.030 -7.138 5.929 1.00 96.12 90 VAL A CA 1
ATOM 637 C C . VAL A 1 90 ? -14.595 -5.898 5.131 1.00 96.12 90 VAL A C 1
ATOM 639 O O . VAL A 1 90 ? -13.732 -6.037 4.262 1.00 96.12 90 VAL A O 1
ATOM 642 N N . PRO A 1 91 ? -15.108 -4.679 5.403 1.00 95.06 91 PRO A N 1
ATOM 643 C CA . PRO A 1 91 ? -14.677 -3.493 4.667 1.00 95.06 91 PRO A CA 1
ATOM 644 C C . PRO A 1 91 ? -13.205 -3.134 4.913 1.00 95.06 91 PRO A C 1
ATOM 646 O O . PRO A 1 91 ? -12.553 -2.645 3.990 1.00 95.06 91 PRO A O 1
ATOM 649 N N . LEU A 1 92 ? -12.654 -3.409 6.104 1.00 95.75 92 LEU A N 1
ATOM 650 C CA . LEU A 1 92 ? -11.225 -3.229 6.375 1.00 95.75 92 LEU A CA 1
ATOM 651 C C . LEU A 1 92 ? -10.375 -4.128 5.471 1.00 95.75 92 LEU A C 1
ATOM 653 O O . LEU A 1 92 ? -9.488 -3.632 4.783 1.00 95.75 92 LEU A O 1
ATOM 657 N N . ILE A 1 93 ? -10.656 -5.432 5.437 1.00 95.69 93 ILE A N 1
ATOM 658 C CA . ILE A 1 93 ? -9.896 -6.381 4.615 1.00 95.69 93 ILE A CA 1
ATOM 659 C C . ILE A 1 93 ? -10.054 -6.069 3.124 1.00 95.69 93 ILE A C 1
ATOM 661 O O . ILE A 1 93 ? -9.067 -6.123 2.398 1.00 95.69 93 ILE A O 1
ATOM 665 N N . LEU A 1 94 ? -11.245 -5.667 2.663 1.00 95.62 94 LEU A N 1
ATOM 666 C CA . LEU A 1 94 ? -11.445 -5.227 1.276 1.00 95.62 94 LEU A CA 1
ATOM 667 C C . LEU A 1 94 ? -10.603 -3.989 0.940 1.00 95.62 94 LEU A C 1
ATOM 669 O O . LEU A 1 94 ? -9.951 -3.954 -0.102 1.00 95.62 94 LEU A O 1
ATOM 673 N N . GLY A 1 95 ? -10.570 -2.989 1.825 1.00 94.75 95 GLY A N 1
ATOM 674 C CA . GLY A 1 95 ? -9.737 -1.801 1.638 1.00 94.75 95 GLY A CA 1
ATOM 675 C C . GLY A 1 95 ? -8.240 -2.128 1.600 1.00 94.75 95 GLY A C 1
ATOM 676 O O . GLY A 1 95 ? -7.514 -1.620 0.738 1.00 94.75 95 GLY A O 1
ATOM 677 N N . LEU A 1 96 ? -7.780 -3.006 2.495 1.00 95.44 96 LEU A N 1
ATOM 678 C CA . LEU A 1 96 ? -6.397 -3.482 2.520 1.00 95.44 96 LEU A CA 1
ATOM 679 C C . LEU A 1 96 ? -6.054 -4.270 1.252 1.00 95.44 96 LEU A C 1
ATOM 681 O O . LEU A 1 96 ? -5.015 -4.008 0.652 1.00 95.44 96 LEU A O 1
ATOM 685 N N . ALA A 1 97 ? -6.944 -5.158 0.803 1.00 95.38 97 ALA A N 1
ATOM 686 C CA . ALA A 1 97 ? -6.763 -5.961 -0.402 1.00 95.38 97 ALA A CA 1
ATOM 687 C C . ALA A 1 97 ? -6.675 -5.098 -1.667 1.00 95.38 97 ALA A C 1
ATOM 689 O O . ALA A 1 97 ? -5.790 -5.314 -2.490 1.00 95.38 97 ALA A O 1
ATOM 690 N N . PHE A 1 98 ? -7.533 -4.082 -1.811 1.00 93.19 98 PHE A N 1
ATOM 691 C CA . PHE A 1 98 ? -7.434 -3.153 -2.938 1.00 93.19 98 PHE A CA 1
ATOM 692 C C . PHE A 1 98 ? -6.135 -2.357 -2.912 1.00 93.19 98 PHE A C 1
ATOM 694 O O . PHE A 1 98 ? -5.521 -2.178 -3.956 1.00 93.19 98 PHE A O 1
ATOM 701 N N . THR A 1 99 ? -5.696 -1.911 -1.734 1.00 93.62 99 THR A N 1
ATOM 702 C CA . THR A 1 99 ? -4.428 -1.180 -1.608 1.00 93.62 99 THR A CA 1
ATOM 703 C C . THR A 1 99 ? -3.245 -2.080 -1.975 1.00 93.62 99 THR A C 1
ATOM 705 O O . THR A 1 99 ? -2.350 -1.659 -2.703 1.00 93.62 99 THR A O 1
ATOM 708 N N . GLU A 1 100 ? -3.274 -3.342 -1.548 1.00 94.00 100 GLU A N 1
ATOM 709 C CA . GLU A 1 100 ? -2.205 -4.300 -1.823 1.00 94.00 100 GLU A CA 1
ATOM 710 C C . GLU A 1 100 ? -2.180 -4.776 -3.278 1.00 94.00 100 GLU A C 1
ATOM 712 O O . GLU A 1 100 ? -1.106 -5.007 -3.827 1.00 94.00 100 GLU A O 1
ATOM 717 N N . ALA A 1 101 ? -3.331 -4.846 -3.952 1.00 93.62 101 ALA A N 1
ATOM 718 C CA . ALA A 1 101 ? -3.398 -5.199 -5.369 1.00 93.62 101 ALA A CA 1
ATOM 719 C C . ALA A 1 101 ? -2.563 -4.249 -6.249 1.00 93.62 101 ALA A C 1
ATOM 721 O O . ALA A 1 101 ? -1.918 -4.697 -7.197 1.00 93.62 101 ALA A O 1
ATOM 722 N N . LEU A 1 102 ? -2.505 -2.953 -5.911 1.00 90.00 102 LEU A N 1
ATOM 723 C CA . LEU A 1 102 ? -1.651 -1.994 -6.618 1.00 90.00 102 LEU A CA 1
ATOM 724 C C . LEU A 1 102 ? -0.159 -2.269 -6.372 1.00 90.00 102 LEU A C 1
ATOM 726 O O . LEU A 1 102 ? 0.635 -2.203 -7.312 1.00 90.00 102 LEU A O 1
ATOM 730 N N . THR A 1 103 ? 0.224 -2.619 -5.140 1.00 93.19 103 THR A N 1
ATOM 731 C CA . THR A 1 103 ? 1.601 -3.032 -4.814 1.00 93.19 103 THR A CA 1
ATOM 732 C C . THR A 1 103 ? 1.993 -4.285 -5.591 1.00 93.19 103 THR A C 1
ATOM 734 O O . THR A 1 103 ? 3.082 -4.355 -6.162 1.00 93.19 103 THR A O 1
ATOM 737 N N . ILE A 1 104 ? 1.086 -5.264 -5.657 1.00 93.38 104 ILE A N 1
ATOM 738 C CA . ILE A 1 104 ? 1.314 -6.521 -6.367 1.00 93.38 104 ILE A CA 1
ATOM 739 C C . ILE A 1 104 ? 1.472 -6.275 -7.868 1.00 93.38 104 ILE A C 1
ATOM 741 O O . ILE A 1 104 ? 2.328 -6.911 -8.471 1.00 93.38 104 ILE A O 1
ATOM 745 N N . TYR A 1 105 ? 0.758 -5.326 -8.480 1.00 90.12 105 TYR A N 1
ATOM 746 C CA . TYR A 1 105 ? 1.000 -4.993 -9.889 1.00 90.12 105 TYR A CA 1
ATOM 747 C C . TYR A 1 105 ? 2.423 -4.486 -10.153 1.00 90.12 105 TYR A C 1
ATOM 749 O O . TYR A 1 105 ? 3.035 -4.901 -11.138 1.00 90.12 105 TYR A O 1
ATOM 757 N N . ALA A 1 106 ? 2.986 -3.662 -9.264 1.00 89.50 106 ALA A N 1
ATOM 758 C CA . ALA A 1 106 ? 4.380 -3.230 -9.383 1.00 89.50 106 ALA A CA 1
ATOM 759 C C . ALA A 1 106 ? 5.361 -4.407 -9.220 1.00 89.50 106 ALA A C 1
ATOM 761 O O . ALA A 1 106 ? 6.323 -4.536 -9.978 1.00 89.50 106 ALA A O 1
ATOM 762 N N . LEU A 1 107 ? 5.090 -5.303 -8.266 1.00 88.94 107 LEU A N 1
ATOM 763 C CA . LEU A 1 107 ? 5.890 -6.506 -8.028 1.00 88.94 107 LEU A CA 1
ATOM 764 C C . LEU A 1 107 ? 5.830 -7.490 -9.208 1.00 88.94 107 LEU A C 1
ATOM 766 O O . LEU A 1 107 ? 6.866 -8.002 -9.628 1.00 88.94 107 LEU A O 1
ATOM 770 N N . VAL A 1 108 ? 4.648 -7.714 -9.787 1.00 90.31 108 VAL A N 1
ATOM 771 C CA . VAL A 1 108 ? 4.463 -8.555 -10.978 1.00 90.31 108 VAL A CA 1
ATOM 772 C C . VAL A 1 108 ? 5.246 -7.983 -12.152 1.00 90.31 108 VAL A C 1
ATOM 774 O O . VAL A 1 108 ? 5.945 -8.731 -12.828 1.00 90.31 108 VAL A O 1
ATOM 777 N N . PHE A 1 109 ? 5.206 -6.666 -12.361 1.00 85.50 109 PHE A N 1
ATOM 778 C CA . PHE A 1 109 ? 5.979 -6.027 -13.424 1.00 85.50 109 PHE A CA 1
ATOM 779 C C . PHE A 1 109 ? 7.490 -6.238 -13.243 1.00 85.50 109 PHE A C 1
ATOM 781 O O . PHE A 1 109 ? 8.188 -6.574 -14.199 1.00 85.50 109 PHE A O 1
ATOM 788 N N . GLY A 1 110 ? 7.993 -6.128 -12.009 1.00 84.69 110 GLY A N 1
ATOM 789 C CA . GLY A 1 110 ? 9.393 -6.422 -11.695 1.00 84.69 110 GLY A CA 1
ATOM 790 C C . GLY A 1 110 ? 9.782 -7.884 -11.932 1.00 84.69 110 GLY A C 1
ATOM 791 O O . GLY A 1 110 ? 10.849 -8.149 -12.485 1.00 84.69 110 GLY A O 1
ATOM 792 N N . PHE A 1 111 ? 8.918 -8.839 -11.573 1.00 85.50 111 PHE A N 1
ATOM 793 C CA . PHE A 1 111 ? 9.167 -10.259 -11.840 1.00 85.50 111 PHE A CA 1
ATOM 794 C C . PHE A 1 111 ? 9.121 -10.597 -13.328 1.00 85.50 111 PHE A C 1
ATOM 796 O O . PHE A 1 111 ? 10.011 -11.293 -13.810 1.00 85.50 111 PHE A O 1
ATOM 803 N N . VAL A 1 112 ? 8.137 -10.081 -14.067 1.00 85.81 112 VAL A N 1
ATOM 804 C CA . VAL A 1 112 ? 8.049 -10.263 -15.523 1.00 85.81 112 VAL A CA 1
ATOM 805 C C . VAL A 1 112 ? 9.292 -9.696 -16.201 1.00 85.81 112 VAL A C 1
ATOM 807 O O . VAL A 1 112 ? 9.883 -10.371 -17.037 1.00 85.81 112 VAL A O 1
ATOM 810 N N . PHE A 1 113 ? 9.750 -8.509 -15.797 1.00 80.75 113 PHE A N 1
ATOM 811 C CA . PHE A 1 113 ? 10.994 -7.935 -16.306 1.00 80.75 113 PHE A CA 1
ATOM 812 C C . PHE A 1 113 ? 12.203 -8.837 -16.021 1.00 80.75 113 PHE A C 1
ATOM 814 O O . PHE A 1 113 ? 12.990 -9.122 -16.921 1.00 80.75 113 PHE A O 1
ATOM 821 N N . LYS A 1 114 ? 12.329 -9.336 -14.784 1.00 78.94 114 LYS A N 1
ATOM 822 C CA . LYS A 1 114 ? 13.415 -10.244 -14.400 1.00 78.94 114 LYS A CA 1
ATOM 823 C C . LYS A 1 114 ? 13.411 -11.542 -15.212 1.00 78.94 114 LYS A C 1
ATOM 825 O O . LYS A 1 114 ? 14.492 -12.020 -15.539 1.00 78.94 114 LYS A O 1
ATOM 830 N N . LEU A 1 115 ? 12.235 -12.099 -15.510 1.00 82.56 115 LEU A N 1
ATOM 831 C CA . LEU A 1 115 ? 12.094 -13.307 -16.328 1.00 82.56 115 LEU A CA 1
ATOM 832 C C . LEU A 1 115 ? 12.323 -13.064 -17.823 1.00 82.56 115 LEU A C 1
ATOM 834 O O . LEU A 1 115 ? 12.785 -13.967 -18.499 1.00 82.56 115 LEU A O 1
ATOM 838 N N . LEU A 1 116 ? 11.966 -11.891 -18.349 1.00 80.06 116 LEU A N 1
ATOM 839 C CA . LEU A 1 116 ? 12.088 -11.584 -19.779 1.00 80.06 116 LEU A CA 1
ATOM 840 C C . LEU A 1 116 ? 13.536 -11.272 -20.196 1.00 80.06 116 LEU A C 1
ATOM 842 O O . LEU A 1 116 ? 13.889 -11.422 -21.361 1.00 80.06 116 LEU A O 1
ATOM 846 N N . VAL A 1 117 ? 14.344 -10.765 -19.263 1.00 70.38 117 VAL A N 1
ATOM 847 C CA . VAL A 1 117 ? 15.690 -10.227 -19.529 1.00 70.38 117 VAL A CA 1
ATOM 848 C C . VAL A 1 117 ? 16.827 -11.215 -19.225 1.00 70.38 117 VAL A C 1
ATOM 850 O O . VAL A 1 117 ? 17.955 -10.992 -19.667 1.00 70.38 117 VAL A O 1
ATOM 853 N N . LEU A 1 118 ? 16.549 -12.285 -18.479 1.00 61.69 118 LEU A N 1
ATOM 854 C CA . LEU A 1 118 ? 17.462 -13.415 -18.261 1.00 61.69 118 LEU A CA 1
ATOM 855 C C . LEU A 1 118 ? 17.179 -14.540 -19.257 1.00 61.69 118 LEU A C 1
ATOM 857 O O . LEU A 1 118 ? 18.163 -15.205 -19.644 1.00 61.69 118 LEU A O 1
#